Protein AF-A0A7Z0SS42-F1 (afdb_monomer_lite)

Secondary structure (DSSP, 8-state):
---------TT-TT-EEEGGGTEEE--EEEEEETTEEEEEEE--EEEEEE--TT-SS-EEEEEEEEEETTEEEEEEEEE---SS-HHHHIIIIIIGGGS-PPEEEEEEEETTEEEEEE-S-----TT----B-TTSEEEE-SS-SSPPPTT-EEEEEEE-TTS-EEEEEEE---TT-

Structure (mmCIF, N/CA/C/O backbone):
data_AF-A0A7Z0SS42-F1
#
_entry.id   AF-A0A7Z0SS42-F1
#
loop_
_atom_site.group_PDB
_atom_site.id
_atom_site.type_symbol
_atom_site.label_atom_id
_atom_site.label_alt_id
_atom_site.label_comp_id
_atom_site.label_asym_id
_atom_site.label_entity_id
_atom_site.label_seq_id
_atom_site.pdbx_PDB_ins_code
_atom_site.Cartn_x
_atom_site.Cartn_y
_atom_site.Cartn_z
_atom_site.occupancy
_atom_site.B_iso_or_equiv
_atom_site.auth_seq_id
_atom_site.auth_comp_id
_atom_site.auth_asym_id
_atom_site.auth_atom_id
_atom_site.pdbx_PDB_model_num
ATOM 1 N N . MET A 1 1 ? -12.121 8.461 -3.474 1.00 42.72 1 MET A N 1
ATOM 2 C CA . MET A 1 1 ? -11.132 8.629 -2.391 1.00 42.72 1 MET A CA 1
ATOM 3 C C . MET A 1 1 ? -11.547 9.928 -1.725 1.00 42.72 1 MET A C 1
ATOM 5 O O . MET A 1 1 ? -11.447 10.958 -2.372 1.00 42.72 1 MET A O 1
ATOM 9 N N . ASP A 1 2 ? -12.167 9.848 -0.543 1.00 51.62 2 ASP A N 1
ATOM 10 C CA . ASP A 1 2 ? -12.934 10.949 0.086 1.00 51.62 2 ASP A CA 1
ATOM 11 C C . ASP A 1 2 ? -12.195 11.502 1.311 1.00 51.62 2 ASP A C 1
ATOM 13 O O . ASP A 1 2 ? -12.726 11.570 2.417 1.00 51.62 2 ASP A O 1
ATOM 17 N N . ALA A 1 3 ? -10.911 11.781 1.151 1.00 57.94 3 ALA A N 1
ATOM 18 C CA . ALA A 1 3 ? -10.129 12.453 2.173 1.00 57.94 3 ALA A CA 1
ATOM 19 C C . ALA A 1 3 ? -9.892 13.878 1.680 1.00 57.94 3 ALA A C 1
ATOM 21 O O . ALA A 1 3 ? -9.499 14.072 0.529 1.00 57.94 3 ALA A O 1
ATOM 22 N N . SER A 1 4 ? -10.167 14.876 2.522 1.00 58.41 4 SER A N 1
ATOM 23 C CA . SER A 1 4 ? -9.660 16.215 2.249 1.00 58.41 4 SER A CA 1
ATOM 24 C C . SER A 1 4 ? -8.158 16.138 2.498 1.00 58.41 4 SER A C 1
ATOM 26 O O . SER A 1 4 ? -7.761 15.929 3.642 1.00 58.41 4 SER A O 1
ATOM 28 N N . ASP A 1 5 ? -7.340 16.239 1.452 1.00 71.56 5 ASP A N 1
ATOM 29 C CA . ASP A 1 5 ? -5.877 16.389 1.537 1.00 71.56 5 ASP A CA 1
ATOM 30 C C . ASP A 1 5 ? -5.533 17.767 2.136 1.00 71.56 5 ASP A C 1
ATOM 32 O O . ASP A 1 5 ? -4.998 18.664 1.491 1.00 71.56 5 ASP A O 1
ATOM 36 N N . VAL A 1 6 ? -6.031 17.994 3.350 1.00 74.62 6 VAL A N 1
ATOM 37 C CA . VAL A 1 6 ? -5.996 19.248 4.087 1.00 74.62 6 VAL A CA 1
ATOM 38 C C . VAL A 1 6 ? -5.461 18.909 5.474 1.00 74.62 6 VAL A C 1
ATOM 40 O O . VAL A 1 6 ? -6.175 18.273 6.263 1.00 74.62 6 VAL A O 1
ATOM 43 N N . PRO A 1 7 ? -4.219 19.312 5.780 1.00 79.12 7 PRO A N 1
ATOM 44 C CA . PRO A 1 7 ? -3.600 19.008 7.055 1.00 79.12 7 PRO A CA 1
ATOM 45 C C . PRO A 1 7 ? -4.276 19.758 8.200 1.00 79.12 7 PRO A C 1
ATOM 47 O O . PRO A 1 7 ? -4.632 20.931 8.091 1.00 79.12 7 PRO A O 1
ATOM 50 N N . LEU A 1 8 ? -4.429 19.059 9.321 1.00 78.38 8 LEU A N 1
ATOM 51 C CA . LEU A 1 8 ? -4.909 19.611 10.582 1.00 78.38 8 LEU A CA 1
ATOM 52 C C . LEU A 1 8 ? -3.736 20.024 11.470 1.00 78.38 8 LEU A C 1
ATOM 54 O O . LEU A 1 8 ? -2.653 19.437 11.437 1.00 78.38 8 LEU A O 1
ATOM 58 N N . HIS A 1 9 ? -3.972 21.030 12.306 1.00 79.25 9 HIS A N 1
ATOM 59 C CA . HIS A 1 9 ? -2.983 21.617 13.198 1.00 79.25 9 HIS A CA 1
ATOM 60 C C . HIS A 1 9 ? -3.357 21.375 14.665 1.00 79.25 9 HIS A C 1
ATOM 62 O O . HIS A 1 9 ? -4.518 21.457 15.062 1.00 79.25 9 HIS A O 1
ATOM 68 N N . GLY A 1 10 ? -2.361 21.104 15.510 1.00 81.44 10 GLY A N 1
ATOM 69 C CA . GLY A 1 10 ? -2.570 20.928 16.949 1.00 81.44 10 GLY A CA 1
ATOM 70 C C . GLY A 1 10 ? -3.509 19.764 17.299 1.00 81.44 10 GLY A C 1
ATOM 71 O O . GLY A 1 10 ? -3.400 18.662 16.756 1.00 81.44 10 GLY A O 1
ATOM 72 N N . ASN A 1 11 ? -4.423 19.997 18.244 1.00 78.44 11 ASN A N 1
ATOM 73 C CA . ASN A 1 11 ? -5.322 18.983 18.811 1.00 78.44 11 ASN A CA 1
ATOM 74 C C . ASN A 1 11 ? -6.777 19.155 18.363 1.00 78.44 11 ASN A C 1
ATOM 76 O O . ASN A 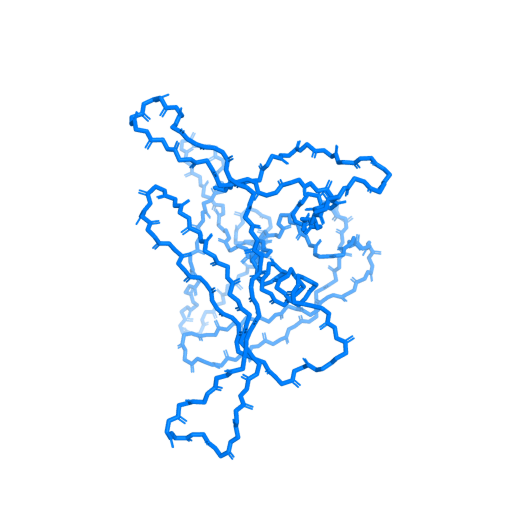1 11 ? -7.692 18.974 19.159 1.00 78.44 11 ASN A O 1
ATOM 80 N N . GLN A 1 12 ? -6.989 19.510 17.095 1.00 74.38 12 GLN A N 1
ATOM 81 C CA . GLN A 1 12 ? -8.331 19.555 16.516 1.00 74.38 12 GLN A CA 1
ATOM 82 C C . GLN A 1 12 ? -9.054 18.211 16.716 1.00 74.38 12 GLN A C 1
ATOM 84 O O . GLN A 1 12 ? -8.484 17.143 16.470 1.00 74.38 12 GLN A O 1
ATOM 89 N N . GLU A 1 13 ? -10.281 18.282 17.233 1.00 73.94 13 GLU A N 1
ATOM 90 C CA . GLU A 1 13 ? -11.078 17.120 17.632 1.00 73.94 13 GLU A CA 1
ATOM 91 C C . GLU A 1 13 ? -11.389 16.220 16.440 1.00 73.94 13 GLU A C 1
ATOM 93 O O . GLU A 1 13 ? -11.584 16.706 15.335 1.00 73.94 13 GLU A O 1
ATOM 98 N N . LEU A 1 14 ? -11.474 14.906 16.667 1.00 71.75 14 LEU A N 1
ATOM 99 C CA . LEU A 1 14 ? -11.855 13.917 15.647 1.00 71.75 14 LEU A CA 1
ATOM 100 C C . LEU A 1 14 ? -10.923 13.860 14.416 1.00 71.75 14 LEU A C 1
ATOM 102 O O . LEU A 1 14 ? -11.301 13.301 13.382 1.00 71.75 14 LEU A O 1
ATOM 106 N N . LYS A 1 15 ? -9.700 14.399 14.524 1.00 71.81 15 LYS A N 1
ATOM 107 C CA . LYS A 1 15 ? -8.629 14.187 13.542 1.00 71.81 15 LYS A CA 1
ATOM 108 C C . LYS A 1 15 ? -8.310 12.695 13.402 1.00 71.81 15 LYS A C 1
ATOM 110 O O . LYS A 1 15 ? -8.270 11.975 14.397 1.00 71.81 15 LYS A O 1
ATOM 115 N N . GLN A 1 16 ? -8.055 12.248 12.178 1.00 69.31 16 GLN A N 1
ATOM 116 C CA . GLN A 1 16 ? -7.641 10.877 11.859 1.00 69.31 16 GLN A CA 1
ATOM 117 C C . GLN A 1 16 ? -6.338 10.933 11.060 1.00 69.31 16 GLN A C 1
ATOM 119 O O . GLN A 1 16 ? -6.103 11.908 10.341 1.00 69.31 16 GLN A O 1
ATOM 124 N N . PHE A 1 17 ? -5.465 9.940 11.211 1.00 70.38 17 PHE A N 1
ATOM 125 C CA . PHE A 1 17 ? -4.198 9.914 10.486 1.00 70.38 17 PHE A CA 1
ATOM 126 C C . PHE A 1 17 ? -4.390 9.200 9.145 1.00 70.38 17 PHE A C 1
ATOM 128 O O . PHE A 1 17 ? -4.955 8.113 9.060 1.00 70.38 17 PHE A O 1
ATOM 135 N N . HIS A 1 18 ? -3.940 9.816 8.053 1.00 65.19 18 HIS A N 1
ATOM 136 C CA . HIS A 1 18 ? -4.112 9.242 6.724 1.00 65.19 18 HIS A CA 1
ATOM 137 C C . HIS A 1 18 ? -2.769 8.802 6.146 1.00 65.19 18 HIS A C 1
ATOM 139 O O . HIS A 1 18 ? -2.016 9.631 5.644 1.00 65.19 18 HIS A O 1
ATOM 145 N N . GLY A 1 19 ? -2.506 7.488 6.156 1.00 57.53 19 GLY A N 1
ATOM 146 C CA . GLY A 1 19 ? -1.219 6.905 5.741 1.00 57.53 19 GLY A CA 1
ATOM 147 C C . GLY A 1 19 ? -0.712 7.391 4.379 1.00 57.53 19 GLY A C 1
ATOM 148 O O . GLY A 1 19 ? 0.417 7.846 4.279 1.00 57.53 19 GLY A O 1
ATOM 149 N N . TYR A 1 20 ? -1.579 7.448 3.360 1.00 58.34 20 TYR A N 1
ATOM 150 C CA . TYR A 1 20 ? -1.183 7.912 2.019 1.00 58.34 20 TYR A CA 1
ATOM 151 C C . TYR A 1 20 ? -0.690 9.374 1.968 1.00 58.34 20 TYR A C 1
ATOM 153 O O . TYR A 1 20 ? 0.103 9.718 1.084 1.00 58.34 20 TYR A O 1
ATOM 161 N N . TYR A 1 21 ? -1.191 10.234 2.862 1.00 63.97 21 TYR A N 1
ATOM 162 C CA . TYR A 1 21 ? -0.823 11.654 2.924 1.00 63.97 21 TYR A CA 1
ATOM 163 C C . TYR A 1 21 ? 0.186 11.965 4.037 1.00 63.97 21 TYR A C 1
ATOM 165 O O . TYR A 1 21 ? 0.654 13.098 4.125 1.00 63.97 21 TYR A O 1
ATOM 173 N N . ASP A 1 22 ? 0.494 10.980 4.883 1.00 73.88 22 ASP A N 1
ATOM 174 C CA . ASP A 1 22 ? 1.407 11.083 6.024 1.00 73.88 22 ASP A CA 1
ATOM 175 C C . ASP A 1 22 ? 1.115 12.270 6.968 1.00 73.88 22 ASP A C 1
ATOM 177 O O . ASP A 1 22 ? 2.003 12.903 7.535 1.00 73.88 22 ASP A O 1
ATOM 181 N N . HIS A 1 23 ? -0.163 12.619 7.142 1.00 73.06 23 HIS A N 1
ATOM 182 C CA . HIS A 1 23 ? -0.579 13.656 8.084 1.00 73.06 23 HIS A CA 1
ATOM 183 C C . HIS A 1 23 ? -1.998 13.427 8.616 1.00 73.06 23 HIS A C 1
ATOM 185 O O . HIS A 1 23 ? -2.745 12.568 8.142 1.00 73.06 23 HIS A O 1
ATOM 191 N N . HIS A 1 24 ? -2.370 14.198 9.642 1.00 78.38 24 HIS A N 1
ATOM 192 C CA . HIS A 1 24 ? -3.717 14.166 10.207 1.00 78.38 24 HIS A CA 1
ATOM 193 C C . HIS A 1 24 ? -4.669 15.025 9.378 1.00 78.38 24 HIS A C 1
ATOM 195 O O . HIS A 1 24 ? -4.422 16.218 9.213 1.00 78.38 24 HIS A O 1
ATOM 201 N N . CYS A 1 25 ? -5.774 14.443 8.922 1.00 76.12 25 CYS A N 1
ATOM 202 C CA . CYS A 1 25 ? -6.827 15.141 8.193 1.00 76.12 25 CYS A CA 1
ATOM 203 C C . CYS A 1 25 ? -8.221 14.717 8.683 1.00 76.12 25 CYS A C 1
ATOM 205 O O . CYS A 1 25 ? -8.376 13.776 9.469 1.00 76.12 25 CYS A O 1
ATOM 207 N N . TYR A 1 26 ? -9.256 15.436 8.248 1.00 74.62 26 TYR A N 1
ATOM 208 C CA . TYR A 1 26 ? -10.624 14.944 8.382 1.00 74.62 26 TYR A CA 1
ATOM 209 C C . TYR A 1 26 ? -10.934 13.978 7.245 1.00 74.62 26 TYR A C 1
ATOM 211 O O . TYR A 1 26 ? -10.524 14.188 6.103 1.00 74.62 26 TYR A O 1
ATOM 219 N N . LEU A 1 27 ? -11.729 12.949 7.544 1.00 71.25 27 LEU A N 1
ATOM 220 C CA . LEU A 1 27 ? -12.231 12.005 6.546 1.00 71.25 27 LEU A CA 1
ATOM 221 C C . LEU A 1 27 ? -13.743 12.200 6.342 1.00 71.25 27 LEU A C 1
ATOM 223 O O . LEU A 1 27 ? -14.536 11.396 6.835 1.00 71.25 27 LEU A O 1
ATOM 227 N N . PRO A 1 28 ? -14.175 13.284 5.677 1.00 67.25 28 PRO A N 1
ATOM 228 C CA . PRO A 1 28 ? -15.583 13.542 5.421 1.00 67.25 28 PRO A CA 1
ATOM 229 C C . PRO A 1 28 ? -16.178 12.570 4.392 1.00 67.25 28 PRO A C 1
ATOM 231 O O . PRO A 1 28 ? -15.600 12.248 3.360 1.00 67.25 28 PRO A O 1
ATOM 234 N N . LEU A 1 29 ? -17.396 12.129 4.666 1.00 63.22 29 LEU A N 1
ATOM 235 C CA . LEU A 1 29 ? -18.311 11.512 3.727 1.00 63.22 29 LEU A CA 1
ATOM 236 C C . LEU A 1 29 ? -19.100 12.619 3.028 1.00 63.22 29 LEU A C 1
ATOM 238 O O . LEU A 1 29 ? -20.015 13.204 3.614 1.00 63.22 29 LEU A O 1
ATOM 242 N N . TYR A 1 30 ? -18.764 12.883 1.772 1.00 65.00 30 TYR A N 1
ATOM 243 C CA . TYR A 1 30 ? -19.542 13.780 0.929 1.00 65.00 30 TYR A CA 1
ATOM 244 C C . TYR A 1 30 ? -20.671 13.009 0.239 1.00 65.00 30 TYR A C 1
ATOM 246 O O . TYR A 1 30 ? -20.433 12.025 -0.460 1.00 65.00 30 TYR A O 1
ATOM 254 N N . VAL A 1 31 ? -21.908 13.460 0.427 1.00 55.56 31 VAL A N 1
ATOM 255 C CA . VAL A 1 31 ? -23.101 12.907 -0.220 1.00 55.56 31 VAL A CA 1
ATOM 256 C C . VAL A 1 31 ? -23.538 13.879 -1.303 1.00 55.56 31 VAL A C 1
ATOM 258 O O . VAL A 1 31 ? -23.756 15.054 -1.014 1.00 55.56 31 VAL A O 1
ATOM 261 N N . PHE A 1 32 ? -23.689 13.402 -2.537 1.00 59.09 32 PHE A N 1
ATOM 262 C CA . PHE A 1 32 ? -24.087 14.218 -3.684 1.00 59.09 32 PHE A CA 1
ATOM 263 C C . PHE A 1 32 ? -25.398 13.721 -4.304 1.00 59.09 32 PHE A C 1
ATOM 26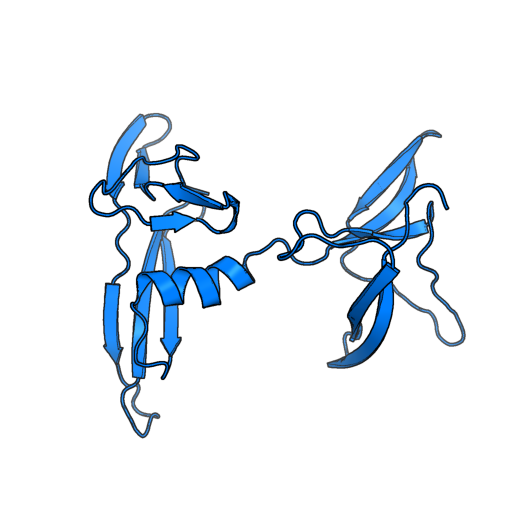5 O O . PHE A 1 32 ? -25.671 12.523 -4.326 1.00 59.09 32 PHE A O 1
ATOM 272 N N . CYS A 1 33 ? -26.174 14.644 -4.869 1.00 53.28 33 CYS A N 1
ATOM 273 C CA . CYS A 1 33 ? -27.221 14.369 -5.850 1.00 53.28 33 CYS A CA 1
ATOM 274 C C . CYS A 1 33 ? -26.839 15.076 -7.154 1.00 53.28 33 CYS A C 1
ATOM 276 O O . CYS A 1 33 ? -26.899 16.304 -7.264 1.00 53.28 33 CYS A O 1
ATOM 278 N N . GLY A 1 34 ? -26.356 14.303 -8.128 1.00 68.31 34 GLY A N 1
ATOM 279 C CA . GLY A 1 34 ? -25.737 14.855 -9.332 1.00 68.31 34 GLY A CA 1
ATOM 280 C C . GLY A 1 34 ? -24.493 15.682 -8.992 1.00 68.31 34 GLY A C 1
ATOM 281 O O . GLY A 1 34 ? -23.568 15.182 -8.360 1.00 68.31 34 GLY A O 1
ATOM 282 N N . LYS A 1 35 ? -24.471 16.954 -9.410 1.00 69.25 35 LYS A N 1
ATOM 283 C CA . LYS A 1 35 ? -23.375 17.900 -9.119 1.00 69.25 35 LYS A CA 1
ATOM 284 C C . LYS A 1 35 ? -23.551 18.652 -7.791 1.00 69.25 35 LYS A C 1
ATOM 286 O O . LYS A 1 35 ? -22.670 19.419 -7.416 1.00 69.25 35 LYS A O 1
ATOM 291 N N . SER A 1 36 ? -24.671 18.458 -7.097 1.00 53.47 36 SER A N 1
ATOM 292 C CA . SER A 1 36 ? -24.987 19.183 -5.865 1.00 53.47 36 SER A CA 1
ATOM 293 C C . SER A 1 36 ? -24.602 18.365 -4.637 1.00 53.47 36 SER A C 1
ATOM 295 O O . SER A 1 36 ? -25.042 17.226 -4.490 1.00 53.47 36 SER A O 1
ATOM 297 N N . MET A 1 37 ? -23.807 18.948 -3.738 1.00 64.06 37 MET A N 1
ATOM 298 C CA . MET A 1 37 ? -23.485 18.342 -2.444 1.00 64.06 37 MET A CA 1
ATOM 299 C C . MET A 1 37 ? -24.685 18.483 -1.500 1.00 64.06 37 MET A C 1
ATOM 301 O O . MET A 1 37 ? -25.127 19.594 -1.220 1.00 64.06 37 MET A O 1
ATOM 305 N N . LEU A 1 38 ? -25.218 17.358 -1.030 1.00 50.34 38 LEU A N 1
ATOM 306 C CA . LEU A 1 38 ? -26.348 17.288 -0.103 1.00 50.34 38 LEU A CA 1
ATOM 307 C C . LEU A 1 38 ? -25.907 17.269 1.362 1.00 50.34 38 LEU A C 1
ATOM 309 O O . LEU A 1 38 ? -26.582 17.850 2.206 1.00 50.34 38 LEU A O 1
ATOM 313 N N . ALA A 1 39 ? -24.800 16.593 1.676 1.00 57.41 39 ALA A N 1
ATOM 314 C CA . ALA A 1 39 ? -24.280 16.511 3.038 1.00 57.41 39 ALA A CA 1
ATOM 315 C C . ALA A 1 39 ? -22.762 16.297 3.054 1.00 57.41 39 ALA A C 1
ATOM 317 O O . ALA A 1 39 ? -22.194 15.705 2.138 1.00 57.41 39 ALA A O 1
ATOM 318 N N . CYS A 1 40 ? -22.126 16.753 4.131 1.00 65.06 40 CYS A N 1
ATOM 319 C CA . CYS A 1 40 ? -20.744 16.454 4.485 1.00 65.06 40 CYS A CA 1
ATOM 320 C C . CYS A 1 40 ? -20.757 15.954 5.932 1.00 65.06 40 CYS A C 1
ATOM 322 O O . CYS A 1 40 ? -21.022 16.725 6.853 1.00 65.06 40 CYS A O 1
ATOM 324 N N . LEU A 1 41 ? -20.564 14.652 6.123 1.00 62.03 41 LEU A N 1
ATOM 325 C CA . LEU A 1 41 ? -20.632 14.001 7.432 1.00 62.03 41 LEU A CA 1
ATOM 326 C C . LEU A 1 41 ? -19.251 13.483 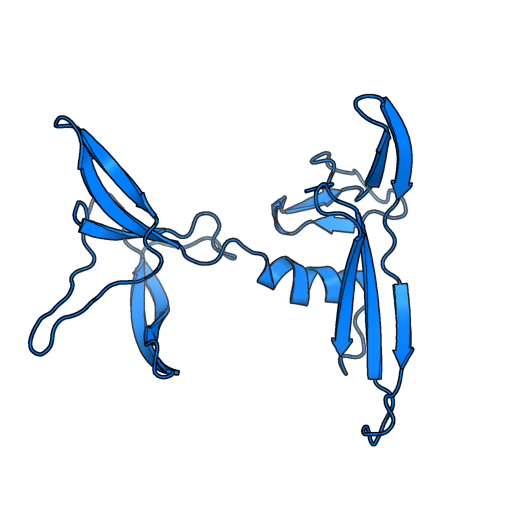7.801 1.00 62.03 41 LEU A C 1
ATOM 328 O O . LEU A 1 41 ? -18.598 12.861 6.973 1.00 62.03 41 LEU A O 1
ATOM 332 N N . LEU A 1 42 ? -18.789 13.681 9.032 1.00 65.56 42 LEU A N 1
ATOM 333 C CA . LEU A 1 42 ? -17.500 13.119 9.426 1.00 65.56 42 LEU A CA 1
ATOM 334 C C . LEU A 1 42 ? -17.600 11.587 9.522 1.00 65.56 42 LEU A C 1
ATOM 336 O O . LEU A 1 42 ? -18.465 11.057 10.221 1.00 65.56 42 LEU A O 1
ATOM 340 N N . ARG A 1 43 ? -16.736 10.861 8.802 1.00 66.88 43 ARG A N 1
ATOM 341 C CA . ARG A 1 43 ? -16.764 9.395 8.761 1.00 66.88 43 ARG A CA 1
ATOM 342 C C . ARG A 1 43 ? -16.131 8.834 10.036 1.00 66.88 43 ARG A C 1
ATOM 344 O O . ARG A 1 43 ? -14.910 8.815 10.184 1.00 66.88 43 ARG A O 1
ATOM 351 N N . LEU A 1 44 ? -16.969 8.359 10.951 1.00 66.00 44 LEU A N 1
ATOM 352 C CA . LEU A 1 44 ? -16.524 7.734 12.194 1.00 66.00 44 LEU A CA 1
ATOM 353 C C . LEU A 1 44 ? -16.222 6.243 11.982 1.00 66.00 44 LEU A C 1
ATOM 355 O O . LEU A 1 44 ? -16.942 5.539 11.270 1.00 66.00 44 LEU A O 1
ATOM 359 N N . VAL A 1 45 ? -15.138 5.776 12.599 1.00 71.25 45 VAL A N 1
ATOM 360 C CA . VAL A 1 45 ? -14.863 4.349 12.796 1.00 71.25 45 VAL A CA 1
ATOM 361 C C . VAL A 1 45 ? -15.707 3.885 13.983 1.00 71.25 45 VAL A C 1
ATOM 363 O O . VAL A 1 45 ? -15.737 4.560 15.010 1.00 71.25 45 VAL A O 1
ATOM 366 N N . SER A 1 46 ? -16.409 2.762 13.844 1.00 72.25 46 SER A N 1
ATOM 367 C CA . SER A 1 46 ? -17.212 2.171 14.921 1.00 72.25 46 SER A CA 1
ATOM 368 C C . SER A 1 46 ? -16.630 0.827 15.346 1.00 72.25 46 SER A C 1
ATOM 370 O O . SER A 1 46 ? -16.086 0.098 14.520 1.00 72.25 46 SER A O 1
ATOM 372 N N . GLU A 1 47 ? -16.746 0.496 16.628 1.00 79.62 47 GLU A N 1
ATOM 373 C CA . GLU A 1 47 ? -16.224 -0.730 17.226 1.00 79.62 47 GLU A CA 1
ATOM 374 C C . GLU A 1 47 ? -17.323 -1.450 18.014 1.00 79.62 47 GLU A C 1
ATOM 376 O O . GLU A 1 47 ? -18.062 -0.820 18.771 1.00 79.62 47 GLU A O 1
ATOM 381 N N . PHE A 1 48 ? -17.416 -2.770 17.854 1.00 78.94 48 PHE A N 1
ATOM 382 C CA . PHE A 1 48 ? -18.289 -3.640 18.642 1.00 78.94 48 PHE A CA 1
ATOM 383 C C . PHE A 1 48 ? -17.726 -5.064 18.725 1.00 78.94 48 PHE A C 1
ATOM 385 O O . PHE A 1 48 ? -16.779 -5.416 18.027 1.00 78.94 48 PHE A O 1
ATOM 392 N N . THR A 1 49 ? -18.318 -5.905 19.568 1.00 80.94 49 THR A N 1
ATOM 393 C CA . THR A 1 49 ? -17.976 -7.330 19.672 1.00 80.94 49 THR A CA 1
ATOM 394 C C . THR A 1 49 ? -19.059 -8.166 19.001 1.00 80.94 49 THR A C 1
ATOM 396 O O . THR A 1 49 ? -20.246 -7.908 19.195 1.00 80.94 49 THR A O 1
ATOM 399 N N . TYR A 1 50 ? -18.667 -9.168 18.216 1.00 72.56 50 TYR A N 1
ATOM 400 C CA . TYR A 1 50 ? -19.597 -10.030 17.488 1.00 72.56 50 TYR A CA 1
ATOM 401 C C . TYR A 1 50 ? -19.106 -11.480 17.445 1.00 72.56 50 TYR A C 1
ATOM 403 O O . TYR A 1 50 ? -17.902 -11.737 17.408 1.00 72.56 50 TYR A O 1
ATOM 411 N N . ALA A 1 51 ? -20.042 -12.426 17.443 1.00 69.19 51 ALA A N 1
ATOM 412 C CA . ALA A 1 51 ? -19.787 -13.845 17.235 1.00 69.19 51 ALA A CA 1
ATOM 413 C C . ALA A 1 51 ? -20.774 -14.370 16.194 1.00 69.19 51 ALA A C 1
ATOM 415 O O . ALA A 1 51 ? -21.969 -14.097 16.291 1.00 69.19 51 ALA A O 1
ATOM 416 N N . VAL A 1 52 ? -20.269 -15.124 15.221 1.00 64.69 52 VAL A N 1
ATOM 417 C CA . VAL A 1 52 ? -21.109 -16.015 14.414 1.00 64.69 52 VAL A CA 1
ATOM 418 C C . VAL A 1 52 ? -21.199 -17.369 15.111 1.00 64.69 52 VAL A C 1
ATOM 420 O O . VAL A 1 52 ? -20.303 -17.723 15.875 1.00 64.69 52 VAL A O 1
ATOM 423 N N . ASP A 1 53 ? -22.239 -18.144 14.813 1.00 70.19 53 ASP A N 1
ATOM 424 C CA . ASP A 1 53 ? -22.535 -19.409 15.506 1.00 70.19 53 ASP A CA 1
ATOM 425 C C . ASP A 1 53 ? -21.391 -20.434 15.459 1.00 70.19 53 ASP A C 1
ATOM 427 O O . ASP A 1 53 ? -21.276 -21.287 16.333 1.00 70.19 53 ASP A O 1
ATOM 431 N N . SER A 1 54 ? -20.521 -20.351 14.450 1.00 80.94 54 SER A N 1
ATOM 432 C CA . SER A 1 54 ? -19.368 -21.238 14.288 1.00 80.94 54 SER A CA 1
ATOM 433 C C . SER A 1 54 ? -18.117 -20.800 15.062 1.00 80.94 54 SER A C 1
ATOM 435 O O . SER A 1 54 ? -17.052 -21.372 14.839 1.00 80.94 54 SER A O 1
ATOM 437 N N . TRP A 1 55 ? -18.173 -19.740 15.876 1.00 75.12 55 TRP A N 1
ATOM 438 C CA . TRP A 1 55 ? -17.024 -19.250 16.645 1.00 75.12 55 TRP A CA 1
ATOM 439 C C . TRP A 1 55 ? -17.140 -19.604 18.122 1.00 75.12 55 TRP A C 1
ATOM 441 O O . TRP A 1 55 ? -18.118 -19.265 18.780 1.00 75.12 55 TRP A O 1
ATOM 451 N N . ASP A 1 56 ? -16.059 -20.147 18.677 1.00 82.50 56 ASP A N 1
ATOM 452 C CA . ASP A 1 56 ? -15.983 -20.494 20.101 1.00 82.50 56 ASP A CA 1
ATOM 453 C C . ASP A 1 56 ? -15.911 -19.266 21.027 1.00 82.50 56 ASP A C 1
ATOM 455 O O . ASP A 1 56 ? -16.013 -19.378 22.248 1.00 82.50 56 ASP A O 1
ATOM 459 N N . THR A 1 57 ? -15.650 -18.071 20.486 1.00 74.38 57 THR A N 1
ATOM 460 C CA . THR A 1 57 ? -15.535 -16.836 21.273 1.00 74.38 57 THR A CA 1
ATOM 461 C C . THR A 1 57 ? -15.856 -15.607 20.418 1.00 74.38 57 THR A C 1
ATOM 463 O O . THR A 1 57 ? -15.387 -15.528 19.276 1.00 74.38 57 THR A O 1
ATOM 466 N N . PRO A 1 58 ? -16.581 -14.608 20.959 1.00 74.94 58 PRO A N 1
ATOM 467 C CA . PRO A 1 58 ? -16.790 -13.338 20.277 1.00 74.94 58 PRO A CA 1
ATOM 468 C C . PRO A 1 58 ? -15.476 -12.620 19.949 1.00 74.94 58 PRO A C 1
ATOM 470 O O . PRO A 1 58 ? -14.519 -12.645 20.726 1.00 74.94 58 PRO A O 1
ATOM 473 N N . ARG A 1 59 ? -15.426 -11.965 18.788 1.00 75.12 59 ARG A N 1
ATOM 474 C CA . ARG A 1 59 ? -14.264 -11.203 18.315 1.00 75.12 59 ARG A CA 1
ATOM 475 C C . ARG A 1 59 ? -14.592 -9.721 18.237 1.00 75.12 59 ARG A C 1
ATOM 477 O O . ARG A 1 59 ? -15.747 -9.330 18.067 1.00 75.12 59 ARG A O 1
ATOM 484 N N . ARG A 1 60 ? -13.547 -8.904 18.326 1.00 80.31 60 ARG A N 1
ATOM 485 C CA . ARG A 1 60 ? -13.624 -7.459 18.129 1.00 80.31 60 ARG A CA 1
ATOM 486 C C . ARG A 1 60 ? -13.840 -7.174 16.644 1.00 80.31 60 ARG A C 1
ATOM 488 O O . ARG A 1 60 ? -13.106 -7.696 15.804 1.00 80.31 60 ARG A O 1
ATOM 495 N N . VAL A 1 61 ? -14.832 -6.353 16.329 1.00 72.44 61 VAL A N 1
ATOM 496 C CA . VAL A 1 61 ? -15.185 -5.927 14.975 1.00 72.44 61 VAL A CA 1
ATOM 497 C C . VAL A 1 61 ? -15.095 -4.413 14.893 1.00 72.44 61 VAL A C 1
ATOM 499 O O . VAL A 1 61 ? -15.730 -3.690 15.656 1.00 72.44 61 VAL A O 1
ATOM 502 N N . ILE A 1 62 ? -14.303 -3.935 13.942 1.00 78.81 62 ILE A N 1
ATOM 503 C CA . ILE A 1 62 ? -14.129 -2.518 13.644 1.00 78.81 62 ILE A CA 1
ATOM 504 C C . ILE A 1 62 ? -14.743 -2.263 12.276 1.00 78.81 62 ILE A C 1
ATOM 506 O O . ILE A 1 62 ? -14.414 -2.956 11.317 1.00 78.81 62 ILE A O 1
ATOM 510 N N . THR A 1 63 ? -15.628 -1.279 12.163 1.00 66.81 63 THR A N 1
ATOM 511 C CA . THR A 1 63 ? -16.337 -0.966 10.922 1.00 66.81 63 THR A CA 1
ATOM 512 C C . THR A 1 63 ? -16.106 0.463 10.476 1.00 66.81 63 THR A C 1
ATOM 514 O O . THR A 1 63 ? -15.957 1.387 11.279 1.00 66.81 63 THR A O 1
ATOM 517 N N . ARG A 1 64 ? -16.120 0.643 9.156 1.00 71.62 64 ARG A N 1
ATOM 518 C CA . ARG A 1 64 ? -16.158 1.952 8.520 1.00 71.62 64 ARG A CA 1
ATOM 519 C C . ARG A 1 64 ? -17.148 1.919 7.368 1.00 71.62 64 ARG A C 1
ATOM 521 O O . ARG A 1 64 ? -17.022 1.120 6.439 1.00 71.62 64 ARG A O 1
ATOM 528 N N . LEU A 1 65 ? -18.125 2.815 7.420 1.00 58.72 65 LEU A N 1
ATOM 529 C CA . LEU A 1 65 ? -19.083 3.000 6.338 1.00 58.72 65 LEU A CA 1
ATOM 530 C C . LEU A 1 65 ? -18.473 3.925 5.281 1.00 58.72 65 LEU A C 1
ATOM 532 O O . LEU A 1 65 ? -18.209 5.100 5.537 1.00 58.72 65 LEU A O 1
ATOM 536 N N . GLY A 1 66 ? -18.211 3.379 4.095 1.00 56.38 66 GLY A N 1
ATOM 537 C CA . GLY A 1 66 ? -17.872 4.146 2.902 1.00 56.38 66 GLY A CA 1
ATOM 538 C C . GLY A 1 66 ? -19.084 4.295 1.984 1.00 56.38 66 GLY A C 1
ATOM 539 O O . GLY A 1 66 ? -19.893 3.378 1.865 1.00 56.38 66 GLY A O 1
ATOM 540 N N . TYR A 1 67 ? -19.184 5.429 1.299 1.00 44.53 67 TYR A N 1
ATOM 541 C CA . TYR A 1 67 ? -20.075 5.623 0.155 1.00 44.53 67 TYR A CA 1
ATOM 542 C C . TYR A 1 67 ? -19.228 6.211 -0.964 1.00 44.53 67 TYR A C 1
ATOM 544 O O . TYR A 1 67 ? -18.507 7.175 -0.721 1.00 44.53 67 TYR A O 1
ATOM 552 N N . GLY A 1 68 ? -19.270 5.620 -2.152 1.00 52.38 68 GLY A N 1
ATOM 553 C CA . GLY A 1 68 ? -18.543 6.123 -3.316 1.00 52.38 68 GLY A CA 1
ATOM 554 C C . GLY A 1 68 ? -19.372 5.997 -4.588 1.00 52.38 68 GLY A C 1
ATOM 555 O O . GLY A 1 68 ? -20.532 5.599 -4.547 1.00 52.38 68 GLY A O 1
ATOM 556 N N . ASN A 1 69 ? -18.766 6.276 -5.742 1.00 42.75 69 ASN A N 1
ATOM 557 C CA . ASN A 1 69 ? -19.450 6.224 -7.045 1.00 42.75 69 ASN A CA 1
ATOM 558 C C . ASN A 1 69 ? -19.992 4.829 -7.420 1.00 42.75 69 ASN A C 1
ATOM 560 O O . ASN A 1 69 ? -20.797 4.717 -8.337 1.00 42.75 69 ASN A O 1
ATOM 564 N N . GLN A 1 70 ? -19.561 3.776 -6.719 1.00 48.00 70 GLN A N 1
ATOM 565 C CA . GLN A 1 70 ? -20.069 2.406 -6.860 1.00 48.00 70 GLN A CA 1
ATOM 566 C C . GLN A 1 70 ? -21.132 2.041 -5.803 1.00 48.00 70 GLN A C 1
ATOM 568 O O . GLN A 1 70 ? -21.536 0.887 -5.707 1.00 48.00 70 GLN A O 1
ATOM 573 N N . GLY A 1 71 ? -21.596 3.012 -5.009 1.00 44.69 71 GLY A N 1
ATOM 574 C CA . GLY A 1 71 ? -22.587 2.823 -3.951 1.00 44.69 71 GLY A CA 1
ATOM 575 C C . GLY A 1 71 ? -21.979 2.556 -2.572 1.00 44.69 71 GLY A C 1
ATOM 576 O O . GLY A 1 71 ? -20.856 2.974 -2.266 1.00 44.69 71 GLY A O 1
ATOM 577 N N . ASN A 1 72 ? -22.760 1.888 -1.719 1.00 45.12 72 ASN A N 1
ATOM 578 C CA . ASN A 1 72 ? -22.370 1.533 -0.354 1.00 45.12 72 ASN A CA 1
ATOM 579 C C . ASN A 1 72 ? -21.135 0.619 -0.370 1.00 45.12 72 ASN A C 1
ATOM 581 O O . ASN A 1 72 ? -21.161 -0.455 -0.963 1.00 45.12 72 ASN A O 1
ATOM 585 N N . ASN A 1 73 ? -20.077 1.016 0.334 1.00 55.06 73 ASN A N 1
ATOM 586 C CA . ASN A 1 73 ? -18.853 0.235 0.520 1.00 55.06 73 ASN A CA 1
ATOM 587 C C . ASN A 1 73 ? -18.586 0.058 2.027 1.00 55.06 73 ASN A C 1
ATOM 589 O O . ASN A 1 73 ? -17.696 0.720 2.577 1.00 55.06 73 ASN A O 1
ATOM 593 N N . PRO A 1 74 ? -19.405 -0.748 2.733 1.00 55.16 74 PRO A N 1
ATOM 594 C CA . PRO A 1 74 ? -19.162 -1.059 4.133 1.00 55.16 74 PRO A CA 1
ATOM 595 C C . PRO A 1 74 ? -17.906 -1.926 4.254 1.00 55.16 74 PRO A C 1
ATOM 597 O O . PRO A 1 74 ? -17.768 -2.941 3.575 1.00 55.16 74 PRO A O 1
ATOM 600 N N . ARG A 1 75 ? -16.987 -1.529 5.135 1.00 68.25 75 ARG A N 1
ATOM 601 C CA . ARG A 1 75 ? -15.743 -2.258 5.410 1.00 68.25 75 ARG A CA 1
ATOM 602 C C . ARG A 1 75 ? -15.699 -2.665 6.872 1.00 68.25 75 ARG A C 1
ATOM 604 O O . ARG A 1 75 ? -16.081 -1.874 7.736 1.00 68.25 75 ARG A O 1
ATOM 611 N N . PHE A 1 76 ? -15.215 -3.873 7.139 1.00 63.94 76 PHE A N 1
ATOM 612 C CA . PHE A 1 76 ? -15.073 -4.415 8.486 1.00 63.94 76 PHE A CA 1
ATOM 613 C C . PHE A 1 76 ? -13.716 -5.104 8.668 1.00 63.94 76 PHE A C 1
ATOM 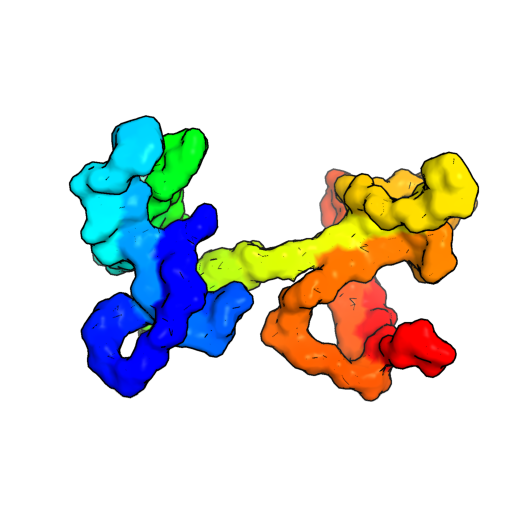615 O O . PHE A 1 76 ? -13.205 -5.745 7.754 1.00 63.94 76 PHE A O 1
ATOM 622 N N . ILE A 1 77 ? -13.147 -4.974 9.864 1.00 68.12 77 ILE A N 1
ATOM 623 C CA . ILE A 1 77 ? -11.970 -5.704 10.338 1.00 68.12 77 ILE A CA 1
ATOM 624 C C . ILE A 1 77 ? -12.425 -6.531 11.532 1.00 68.12 77 ILE A C 1
ATOM 626 O O . ILE A 1 77 ? -12.935 -5.978 12.504 1.00 68.12 77 ILE A O 1
ATOM 630 N N . VAL A 1 78 ? -12.218 -7.842 11.470 1.00 71.06 78 VAL A N 1
ATOM 631 C CA . VAL A 1 78 ? -12.386 -8.739 12.615 1.00 71.06 78 VAL A CA 1
ATOM 632 C C . VAL A 1 78 ? -11.002 -9.027 13.176 1.00 71.06 78 VAL A C 1
ATOM 634 O O . VAL A 1 78 ? -10.116 -9.450 12.437 1.00 71.06 78 VAL A O 1
ATOM 637 N N . THR A 1 79 ? -10.793 -8.790 14.467 1.00 71.19 79 THR A N 1
ATOM 638 C CA . THR A 1 79 ? -9.475 -8.945 15.088 1.00 71.19 79 THR A CA 1
ATOM 639 C C . THR A 1 79 ? -9.565 -9.428 16.535 1.00 71.19 79 THR A C 1
ATOM 641 O O . THR A 1 79 ? -10.588 -9.297 17.205 1.00 71.19 79 THR A O 1
ATOM 644 N N . ASN A 1 80 ? -8.478 -10.020 17.022 1.00 75.94 80 ASN A N 1
ATOM 645 C CA . ASN A 1 80 ? -8.239 -10.346 18.429 1.00 75.94 80 ASN A CA 1
ATOM 646 C C . ASN A 1 80 ? -7.201 -9.406 19.074 1.00 75.94 80 ASN A C 1
ATOM 648 O O . ASN A 1 80 ? -6.811 -9.624 20.219 1.00 75.94 80 ASN A O 1
ATOM 652 N N . ILE A 1 81 ? -6.744 -8.376 18.352 1.00 75.06 81 ILE A N 1
ATOM 653 C CA . ILE A 1 81 ? -5.742 -7.425 18.835 1.00 75.06 81 ILE A CA 1
ATOM 654 C C . ILE A 1 81 ? -6.365 -6.509 19.896 1.00 75.06 81 ILE A C 1
ATOM 656 O O . ILE A 1 81 ? -7.302 -5.747 19.628 1.00 75.06 81 ILE A O 1
ATOM 660 N N . ALA A 1 82 ? -5.810 -6.585 21.104 1.00 73.50 82 ALA A N 1
ATOM 661 C CA . ALA A 1 82 ? -6.149 -5.749 22.249 1.00 73.50 82 ALA A CA 1
ATOM 662 C C . ALA A 1 82 ? -5.096 -4.644 22.462 1.00 73.50 82 ALA A C 1
ATOM 664 O O . ALA A 1 82 ? -3.969 -4.750 21.986 1.00 73.50 82 ALA A O 1
ATOM 665 N N . GLY A 1 83 ? -5.461 -3.583 23.188 1.00 73.44 83 GLY A N 1
ATOM 666 C CA . GLY A 1 83 ? -4.526 -2.518 23.588 1.00 73.44 83 GLY A CA 1
ATOM 667 C C . GLY A 1 83 ? -4.248 -1.433 22.539 1.00 73.44 83 GLY A C 1
ATOM 668 O O . GLY A 1 83 ? -3.491 -0.510 22.817 1.00 73.44 83 GLY A O 1
ATOM 669 N N . SER A 1 84 ? -4.870 -1.499 21.360 1.00 76.12 84 SER A N 1
ATOM 670 C CA . SER A 1 84 ? -4.851 -0.428 20.347 1.00 76.12 84 SER A CA 1
ATOM 671 C C . SER A 1 84 ? -6.270 0.055 20.057 1.00 76.12 84 SER A C 1
ATOM 673 O O . SER A 1 84 ? -7.200 -0.758 20.039 1.00 76.12 84 SER A O 1
ATOM 675 N N . ASP A 1 85 ? -6.463 1.354 19.828 1.00 81.44 85 ASP A N 1
ATOM 676 C CA . ASP A 1 85 ? -7.775 1.906 19.481 1.00 81.44 85 ASP A CA 1
ATOM 677 C C . ASP A 1 85 ? -8.210 1.506 18.055 1.00 81.44 85 ASP A C 1
ATOM 679 O O . ASP A 1 85 ? -7.397 1.110 17.213 1.00 81.44 85 ASP A O 1
ATOM 683 N N . ALA A 1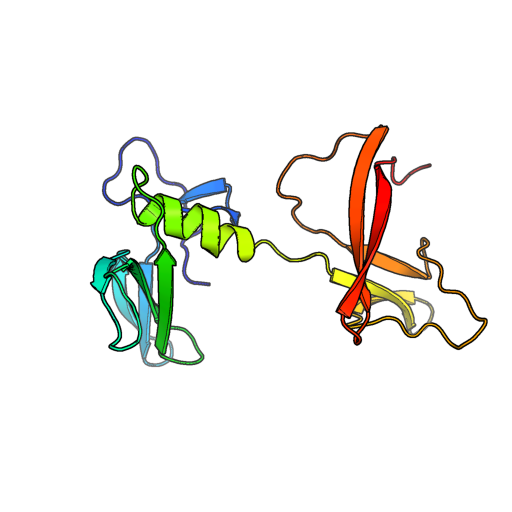 86 ? -9.518 1.564 17.796 1.00 72.25 86 ALA A N 1
ATOM 684 C CA . ALA A 1 86 ? -10.106 1.111 16.538 1.00 72.25 86 ALA A CA 1
ATOM 685 C C . ALA A 1 86 ? -9.632 1.901 15.312 1.00 72.25 86 ALA A C 1
ATOM 687 O O . ALA A 1 86 ? -9.482 1.311 14.242 1.00 72.25 86 ALA A O 1
ATOM 688 N N . ALA A 1 87 ? -9.403 3.211 15.453 1.00 70.19 87 ALA A N 1
ATOM 689 C CA . ALA A 1 87 ? -8.947 4.048 14.349 1.00 70.19 87 ALA A CA 1
ATOM 690 C C . ALA A 1 87 ? -7.511 3.675 13.968 1.00 70.19 87 ALA A C 1
ATOM 692 O O . ALA A 1 87 ? -7.260 3.364 12.805 1.00 70.19 87 ALA A O 1
ATOM 693 N N . THR A 1 88 ? -6.619 3.547 14.954 1.00 68.31 88 THR A N 1
ATOM 694 C CA . THR A 1 88 ? -5.239 3.093 14.741 1.00 68.31 88 THR A CA 1
ATOM 695 C C . THR A 1 88 ? -5.184 1.719 14.076 1.00 68.31 88 THR A C 1
ATOM 697 O O . THR A 1 88 ? -4.404 1.515 13.146 1.00 68.31 88 THR A O 1
ATOM 700 N N . LEU A 1 89 ? -6.007 0.758 14.513 1.00 71.19 89 LEU A N 1
ATOM 701 C CA . LEU A 1 89 ? -6.042 -0.571 13.892 1.00 71.19 89 LEU A CA 1
ATOM 702 C C . LEU A 1 89 ? -6.599 -0.531 12.468 1.00 71.19 89 LEU A C 1
ATOM 704 O O . LEU A 1 89 ? -6.055 -1.199 11.590 1.00 71.19 89 LEU A O 1
ATOM 708 N N . TYR A 1 90 ? -7.646 0.258 12.221 1.00 68.94 90 TYR A N 1
ATOM 709 C CA . TYR A 1 90 ? -8.197 0.432 10.880 1.00 68.94 90 TYR A CA 1
ATOM 710 C C . TYR A 1 90 ? -7.181 1.074 9.927 1.00 68.94 90 TYR A C 1
ATOM 712 O O . TYR A 1 90 ? -6.990 0.611 8.804 1.00 68.94 90 TYR A O 1
ATOM 720 N N . GLU A 1 91 ? -6.473 2.101 10.377 1.00 66.06 91 GLU A N 1
ATOM 721 C CA . GLU A 1 91 ? -5.459 2.786 9.580 1.00 66.06 91 GLU A CA 1
ATOM 722 C C . GLU A 1 91 ? -4.232 1.893 9.335 1.00 66.06 91 GLU A C 1
ATOM 724 O O . GLU A 1 91 ? -3.837 1.683 8.188 1.00 66.06 91 GLU A O 1
ATOM 729 N N . ARG A 1 92 ? -3.651 1.302 10.383 1.00 63.47 92 ARG A N 1
ATOM 730 C CA . ARG A 1 92 ? -2.388 0.554 10.268 1.00 63.47 92 ARG A CA 1
ATOM 731 C C . ARG A 1 92 ? -2.517 -0.836 9.672 1.00 63.47 92 ARG A C 1
ATOM 733 O O . ARG A 1 92 ? -1.569 -1.294 9.053 1.00 63.47 92 ARG A O 1
ATOM 740 N N . LEU A 1 93 ? -3.620 -1.544 9.894 1.00 62.12 93 LEU A N 1
ATOM 741 C CA . LEU A 1 93 ? -3.758 -2.908 9.372 1.00 62.12 93 LEU A CA 1
ATOM 742 C C . LEU A 1 93 ? -4.444 -2.924 8.014 1.00 62.12 93 LEU A C 1
ATOM 744 O O . LEU A 1 93 ? -4.079 -3.730 7.167 1.00 62.12 93 LEU A O 1
ATOM 748 N N . TYR A 1 94 ? -5.423 -2.042 7.804 1.00 60.34 94 TYR A N 1
ATOM 749 C CA . TYR A 1 94 ? -6.219 -2.050 6.582 1.00 60.34 94 TYR A CA 1
ATOM 750 C C . TYR A 1 94 ? -5.794 -0.965 5.592 1.00 60.34 94 TYR A C 1
ATOM 752 O O . TYR A 1 94 ? -5.545 -1.285 4.434 1.00 60.34 94 TYR A O 1
ATOM 760 N N . CYS A 1 95 ? -5.655 0.304 6.000 1.00 57.03 95 CYS A N 1
ATOM 761 C CA . CYS A 1 95 ? -5.184 1.333 5.059 1.00 57.03 95 CYS A CA 1
ATOM 762 C C . CYS A 1 95 ? -3.717 1.126 4.651 1.00 57.03 95 CYS A C 1
ATOM 764 O O . CYS A 1 95 ? -3.397 1.390 3.500 1.00 57.03 95 CYS A O 1
ATOM 766 N N . ALA A 1 96 ? -2.855 0.591 5.523 1.00 51.38 96 ALA A N 1
ATOM 767 C CA . ALA A 1 96 ? -1.487 0.227 5.132 1.00 51.38 96 ALA A CA 1
ATOM 768 C C . ALA A 1 96 ? -1.431 -0.980 4.169 1.00 51.38 96 ALA A C 1
ATOM 770 O O . ALA A 1 96 ? -0.513 -1.093 3.368 1.00 51.38 96 ALA A O 1
ATOM 771 N N . GLN A 1 97 ? -2.430 -1.872 4.189 1.00 49.03 97 GLN A N 1
ATOM 772 C CA . GLN A 1 97 ? -2.600 -2.883 3.131 1.00 49.03 97 GLN A CA 1
ATOM 773 C C . GLN A 1 97 ? -3.173 -2.292 1.833 1.00 49.03 97 GLN A C 1
ATOM 775 O O . GLN A 1 97 ? -3.178 -2.966 0.806 1.00 49.03 97 GLN A O 1
ATOM 780 N N . ALA A 1 98 ? -3.657 -1.048 1.875 1.00 47.38 98 ALA A N 1
ATOM 781 C CA . ALA A 1 98 ? -4.073 -0.278 0.710 1.00 47.38 98 ALA A CA 1
ATOM 782 C C . ALA A 1 98 ? -2.963 0.659 0.190 1.00 47.38 98 ALA A C 1
ATOM 784 O O . ALA A 1 98 ? -3.241 1.458 -0.708 1.00 47.38 98 ALA A O 1
ATOM 785 N N . GLU A 1 99 ? -1.734 0.570 0.728 1.00 52.50 99 GLU A N 1
ATOM 786 C CA . GLU A 1 99 ? -0.547 1.119 0.061 1.00 52.50 99 GLU A CA 1
ATOM 787 C C . GLU A 1 99 ? -0.504 0.581 -1.378 1.00 52.50 99 GLU A C 1
ATOM 789 O O . GLU A 1 99 ? -0.851 -0.588 -1.590 1.00 52.50 99 GLU A O 1
ATOM 794 N N . PRO A 1 100 ? -0.131 1.401 -2.381 1.00 57.12 100 PRO A N 1
ATOM 795 C CA . PRO A 1 100 ? -0.095 0.939 -3.756 1.00 57.12 100 PRO A CA 1
ATOM 796 C C . PRO A 1 100 ? 0.855 -0.252 -3.841 1.00 57.12 100 PRO A C 1
ATOM 798 O O . PRO A 1 100 ? 2.067 -0.115 -3.659 1.00 57.12 100 PRO A O 1
ATOM 801 N N . ALA A 1 101 ? 0.275 -1.430 -4.074 1.00 63.31 101 ALA A N 1
ATOM 802 C CA . ALA A 1 101 ? 1.031 -2.655 -4.229 1.00 63.31 101 ALA A CA 1
ATOM 803 C C . ALA A 1 101 ? 2.061 -2.473 -5.357 1.00 63.31 101 ALA A C 1
ATOM 805 O O . ALA A 1 101 ? 1.791 -1.736 -6.312 1.00 63.31 101 ALA A O 1
ATOM 806 N N . PRO A 1 102 ? 3.223 -3.142 -5.280 1.00 71.75 102 PRO A N 1
ATOM 807 C CA . PRO A 1 102 ? 4.175 -3.147 -6.377 1.00 71.75 102 PRO A CA 1
ATOM 808 C C . PRO A 1 102 ? 3.468 -3.516 -7.686 1.00 71.75 102 PRO A C 1
ATOM 810 O O . PRO A 1 102 ? 2.797 -4.546 -7.768 1.00 71.75 102 PRO A O 1
ATOM 813 N N . MET A 1 103 ? 3.599 -2.663 -8.697 1.00 76.75 103 MET A N 1
ATOM 814 C CA . MET A 1 103 ? 2.965 -2.847 -9.997 1.00 76.75 103 MET A CA 1
ATOM 815 C C . MET A 1 103 ? 3.988 -3.354 -10.996 1.00 76.75 103 MET A C 1
ATOM 817 O O . MET A 1 103 ? 5.068 -2.784 -11.152 1.00 76.75 103 MET A O 1
ATOM 821 N N . LEU A 1 104 ? 3.642 -4.422 -11.700 1.00 80.75 104 LEU A N 1
ATOM 822 C CA . LEU A 1 104 ? 4.469 -4.947 -12.768 1.00 80.75 104 LEU A CA 1
ATOM 823 C C . LEU A 1 104 ? 4.201 -4.164 -14.058 1.00 80.75 104 LEU A C 1
ATOM 825 O O . LEU A 1 104 ? 3.058 -4.020 -14.483 1.00 80.75 104 LEU A O 1
ATOM 829 N N . HIS A 1 105 ? 5.262 -3.688 -14.699 1.00 84.25 105 HIS A N 1
ATOM 830 C CA . HIS A 1 105 ? 5.219 -2.948 -15.953 1.00 84.25 105 HIS A CA 1
ATOM 831 C C . HIS A 1 105 ? 6.126 -3.588 -17.011 1.00 84.25 105 HIS A C 1
ATOM 833 O O . HIS A 1 105 ? 7.113 -4.260 -16.705 1.00 84.25 105 HIS A O 1
ATOM 839 N N . ALA A 1 106 ? 5.818 -3.323 -18.277 1.00 82.94 106 ALA A N 1
ATOM 840 C CA . ALA A 1 106 ? 6.683 -3.615 -19.411 1.00 82.94 106 ALA A CA 1
ATOM 841 C C . ALA A 1 106 ? 6.892 -2.353 -20.248 1.00 82.94 106 ALA A C 1
ATOM 843 O O . ALA A 1 106 ? 5.965 -1.573 -20.462 1.00 82.94 106 ALA A O 1
ATOM 844 N N . SER A 1 107 ? 8.097 -2.161 -20.766 1.00 85.94 107 SER A N 1
ATOM 845 C CA . SER A 1 107 ? 8.347 -1.151 -21.789 1.00 85.94 107 SER A CA 1
ATOM 846 C C . SER A 1 107 ? 7.964 -1.697 -23.166 1.00 85.94 107 SER A C 1
ATOM 848 O O . SER A 1 107 ? 8.385 -2.783 -23.559 1.00 85.94 107 SER A O 1
ATOM 850 N N . LYS A 1 108 ? 7.166 -0.940 -23.918 1.00 85.50 108 LYS A N 1
ATOM 851 C CA . LYS A 1 108 ? 6.814 -1.227 -25.315 1.00 85.50 108 LYS A CA 1
ATOM 852 C C . LYS A 1 108 ? 7.176 -0.044 -26.197 1.00 85.50 108 LYS A C 1
ATOM 854 O O . LYS A 1 108 ? 7.128 1.097 -25.756 1.00 85.50 108 LYS A O 1
ATOM 859 N N . THR A 1 109 ? 7.487 -0.301 -27.462 1.00 87.12 109 THR A N 1
ATOM 860 C CA . THR A 1 109 ? 7.655 0.763 -28.456 1.00 87.12 109 THR A CA 1
ATOM 861 C C . THR A 1 109 ? 6.340 0.984 -29.188 1.00 87.12 109 THR A C 1
ATOM 863 O O . THR A 1 109 ? 5.839 0.085 -29.859 1.00 87.12 109 THR A O 1
ATOM 866 N N . VAL A 1 110 ? 5.792 2.191 -29.088 1.00 86.00 110 VAL A N 1
ATOM 867 C CA . VAL A 1 110 ? 4.611 2.625 -29.838 1.00 86.00 110 VAL A CA 1
ATOM 868 C C . VAL A 1 110 ? 5.013 3.852 -30.645 1.00 86.00 110 VAL A C 1
ATOM 870 O O . VAL A 1 110 ? 5.445 4.854 -30.082 1.00 86.00 110 VAL A O 1
ATOM 873 N N . ASN A 1 111 ? 4.920 3.767 -31.976 1.00 89.75 111 ASN A N 1
ATOM 874 C CA . ASN A 1 111 ? 5.308 4.843 -32.902 1.00 89.75 111 ASN A CA 1
ATOM 875 C C . ASN A 1 111 ? 6.738 5.380 -32.677 1.00 89.75 111 ASN A C 1
ATOM 877 O O . ASN A 1 111 ? 6.977 6.582 -32.745 1.00 89.75 111 ASN A O 1
ATOM 881 N N . GLY A 1 112 ? 7.690 4.493 -32.371 1.00 86.56 112 GLY A N 1
ATOM 882 C CA . GLY A 1 112 ? 9.090 4.862 -32.122 1.00 86.56 112 GLY A CA 1
ATOM 883 C C . GLY A 1 112 ? 9.375 5.446 -30.733 1.00 86.56 112 GLY A C 1
ATOM 884 O O . GLY A 1 112 ? 10.537 5.662 -30.408 1.00 86.56 112 GLY A O 1
ATOM 885 N N . MET A 1 113 ? 8.357 5.649 -29.891 1.00 83.50 113 MET A N 1
ATOM 886 C CA . MET A 1 113 ? 8.526 6.072 -28.498 1.00 83.50 113 MET A CA 1
ATOM 887 C C . MET A 1 113 ? 8.386 4.886 -27.546 1.00 83.50 113 MET A C 1
ATOM 889 O O . MET A 1 113 ? 7.490 4.054 -27.699 1.00 83.50 113 MET A O 1
ATOM 893 N N . ALA A 1 114 ? 9.264 4.821 -26.546 1.00 80.38 114 ALA A N 1
ATOM 894 C CA . ALA A 1 114 ? 9.120 3.883 -25.442 1.00 80.38 114 ALA A CA 1
ATOM 895 C C . ALA A 1 114 ? 7.975 4.338 -24.523 1.00 80.38 114 ALA A C 1
ATOM 897 O O . ALA A 1 114 ? 7.956 5.477 -24.060 1.00 80.38 114 ALA A O 1
ATOM 898 N N . VAL A 1 115 ? 7.033 3.441 -24.256 1.00 86.56 115 VAL A N 1
ATOM 899 C CA . VAL A 1 115 ? 5.924 3.632 -23.320 1.00 86.56 115 VAL A CA 1
ATOM 900 C C . VAL A 1 115 ? 5.946 2.526 -22.274 1.00 86.56 115 VAL A C 1
ATOM 902 O O . VAL A 1 115 ? 6.203 1.367 -22.595 1.00 86.56 115 VAL A O 1
ATOM 905 N N . MET A 1 116 ? 5.664 2.881 -21.023 1.00 83.69 116 MET A N 1
ATOM 906 C CA . MET A 1 116 ? 5.455 1.905 -19.956 1.00 83.69 116 MET A CA 1
ATOM 907 C C . MET A 1 116 ? 3.998 1.456 -19.981 1.00 83.69 116 MET A C 1
ATOM 909 O O . MET A 1 116 ? 3.091 2.287 -19.987 1.00 83.69 116 MET A O 1
ATOM 913 N N . VAL A 1 117 ? 3.772 0.147 -20.008 1.00 85.94 117 VAL A N 1
ATOM 914 C CA . VAL A 1 117 ? 2.439 -0.451 -19.937 1.00 85.94 117 VAL A CA 1
ATOM 915 C C . VAL A 1 117 ? 2.316 -1.302 -18.686 1.00 85.94 117 VAL A C 1
ATOM 917 O O . VAL A 1 117 ? 3.249 -2.021 -18.329 1.00 85.94 117 VAL A O 1
ATOM 920 N N . HIS A 1 118 ? 1.153 -1.234 -18.043 1.00 81.06 118 HIS A N 1
ATOM 921 C CA . HIS A 1 118 ? 0.823 -2.126 -16.942 1.00 81.06 118 HIS A CA 1
ATOM 922 C C . HIS A 1 118 ? 0.745 -3.577 -17.428 1.00 81.06 118 HIS A C 1
ATOM 924 O O . HIS A 1 118 ? 0.235 -3.839 -18.521 1.00 81.06 118 HIS A O 1
ATOM 930 N N . ALA A 1 119 ? 1.267 -4.502 -16.628 1.00 77.25 119 ALA A N 1
ATOM 931 C CA . ALA A 1 119 ? 1.214 -5.931 -16.881 1.00 77.25 119 ALA A CA 1
ATOM 932 C C . ALA A 1 119 ? 0.750 -6.652 -15.612 1.00 77.25 119 ALA A C 1
ATOM 934 O O . ALA A 1 119 ? 1.396 -6.571 -14.576 1.00 77.25 119 ALA A O 1
ATOM 935 N N . ASP A 1 120 ? -0.350 -7.399 -15.709 1.00 73.69 120 ASP A N 1
ATOM 936 C CA . ASP A 1 120 ? -0.898 -8.140 -14.565 1.00 73.69 120 ASP A CA 1
ATOM 937 C C . ASP A 1 120 ? -0.047 -9.373 -14.212 1.00 73.69 120 ASP A C 1
ATOM 939 O O . ASP A 1 120 ? -0.036 -9.836 -13.073 1.00 73.69 120 ASP A O 1
ATOM 943 N N . LYS A 1 121 ? 0.671 -9.922 -15.203 1.00 78.81 121 LYS A N 1
ATOM 944 C CA . LYS A 1 121 ? 1.544 -11.093 -15.066 1.00 78.81 121 LYS A CA 1
ATOM 945 C C . LYS A 1 121 ? 2.652 -11.116 -16.117 1.00 78.81 121 LYS A C 1
ATOM 947 O O . LYS A 1 121 ? 2.545 -10.475 -17.162 1.00 78.81 121 LYS A O 1
ATOM 952 N N . ILE A 1 122 ? 3.683 -11.916 -15.852 1.00 81.06 122 ILE A N 1
ATOM 953 C CA . ILE A 1 122 ? 4.707 -12.312 -16.825 1.00 81.06 122 ILE A CA 1
ATOM 954 C C . ILE A 1 122 ? 4.546 -13.796 -17.124 1.00 81.06 122 ILE A C 1
ATOM 956 O O . ILE A 1 122 ? 4.468 -14.618 -16.211 1.00 81.06 122 ILE A O 1
ATOM 960 N N . GLU A 1 123 ? 4.576 -14.140 -18.405 1.00 80.94 123 GLU A N 1
ATOM 961 C CA . GLU A 1 123 ? 4.674 -15.526 -18.846 1.00 80.94 123 GLU A CA 1
ATOM 962 C C . GLU A 1 123 ? 6.142 -15.896 -19.059 1.00 80.94 123 GLU A C 1
ATOM 964 O O . GLU A 1 123 ? 6.857 -15.253 -19.827 1.00 80.94 123 GLU A O 1
ATOM 969 N N . VAL A 1 124 ? 6.591 -16.952 -18.378 1.00 81.12 124 VAL A N 1
ATOM 970 C CA . VAL A 1 124 ? 7.902 -17.565 -18.613 1.00 81.12 124 VAL A CA 1
ATOM 971 C C . VAL A 1 124 ? 7.661 -18.900 -19.320 1.00 81.12 124 VAL A C 1
ATOM 973 O O . VAL A 1 124 ? 7.130 -19.821 -18.693 1.00 81.12 124 VAL A O 1
ATOM 976 N N . PRO A 1 125 ? 7.991 -19.032 -20.618 1.00 78.56 125 PRO A N 1
ATOM 977 C CA . PRO A 1 125 ? 7.786 -20.283 -21.339 1.00 78.56 125 PRO A CA 1
ATOM 978 C C . PRO A 1 125 ? 8.676 -21.398 -20.770 1.00 78.56 125 PRO A C 1
ATOM 980 O O . PRO A 1 125 ? 9.729 -21.138 -20.188 1.00 78.56 125 PRO A O 1
ATOM 983 N N . ALA A 1 126 ? 8.268 -22.658 -20.945 1.00 78.75 126 ALA A N 1
ATOM 984 C CA . ALA A 1 126 ? 9.035 -23.806 -20.463 1.00 78.75 126 ALA A CA 1
ATOM 985 C C . ALA A 1 126 ? 10.456 -23.819 -21.060 1.00 78.75 126 ALA A C 1
ATOM 987 O O . ALA A 1 126 ? 10.626 -23.749 -22.275 1.00 78.75 126 ALA A O 1
ATOM 988 N N . GLY A 1 127 ? 11.474 -23.896 -20.196 1.00 85.12 127 GLY A N 1
ATOM 989 C CA . GLY A 1 127 ? 12.886 -23.801 -20.593 1.00 85.12 127 GLY A CA 1
ATOM 990 C C . GLY A 1 127 ? 13.355 -22.389 -20.967 1.00 85.12 127 GLY A C 1
ATOM 991 O O . GLY A 1 127 ? 14.517 -22.216 -21.324 1.00 85.12 127 GLY A O 1
ATOM 992 N N . GLY A 1 128 ? 12.476 -21.390 -20.888 1.00 80.19 128 GLY A N 1
ATOM 993 C CA . GLY A 1 128 ? 12.798 -19.987 -21.099 1.00 80.19 128 GLY A CA 1
ATOM 994 C C . GLY A 1 128 ? 13.166 -19.257 -19.810 1.00 80.19 128 GLY A C 1
ATOM 995 O O . GLY A 1 128 ? 13.105 -19.796 -18.704 1.00 80.19 128 GLY A O 1
ATOM 996 N N . SER A 1 129 ? 13.520 -17.989 -19.973 1.00 77.38 129 SER A N 1
ATOM 997 C CA . SER A 1 129 ? 13.777 -17.043 -18.892 1.00 77.38 129 SER A CA 1
ATOM 998 C C . SER A 1 129 ? 13.019 -15.740 -19.147 1.00 77.38 129 SER A C 1
ATOM 1000 O O . SER A 1 129 ? 12.642 -15.434 -20.278 1.00 77.38 129 SER A O 1
ATOM 1002 N N . CYS A 1 130 ? 12.791 -14.969 -18.085 1.00 76.19 130 CYS A N 1
ATOM 1003 C CA . CYS A 1 130 ? 12.365 -13.578 -18.180 1.00 76.19 130 CYS A CA 1
ATOM 1004 C C . CYS A 1 130 ? 13.336 -12.717 -17.377 1.00 76.19 130 CYS A C 1
ATOM 1006 O O . CYS A 1 130 ? 13.704 -13.072 -16.258 1.00 76.19 130 CYS A O 1
ATOM 1008 N N . GLU A 1 131 ? 13.722 -11.581 -17.948 1.00 78.88 131 GLU A N 1
ATOM 1009 C CA . GLU A 1 131 ? 14.622 -10.617 -17.330 1.00 78.88 131 GLU A CA 1
ATOM 1010 C C . GLU A 1 131 ? 13.869 -9.333 -16.974 1.00 78.88 131 GLU A C 1
ATOM 1012 O O . GLU A 1 131 ? 13.028 -8.849 -17.739 1.00 78.88 131 GLU A O 1
ATOM 1017 N N . PHE A 1 132 ? 14.194 -8.785 -15.804 1.00 77.38 132 PHE A N 1
ATOM 1018 C CA . PHE A 1 132 ? 13.748 -7.469 -15.370 1.00 77.38 132 PHE A CA 1
ATOM 1019 C C . PHE A 1 132 ? 14.897 -6.480 -15.566 1.00 77.38 132 PHE A C 1
ATOM 1021 O O . PHE A 1 132 ? 15.881 -6.523 -14.829 1.00 77.38 132 PHE A O 1
ATOM 1028 N N . ALA A 1 133 ? 14.781 -5.609 -16.565 1.00 78.62 133 ALA A N 1
ATOM 1029 C CA . ALA A 1 133 ? 15.836 -4.682 -16.958 1.00 78.62 133 ALA A CA 1
ATOM 1030 C C . ALA A 1 133 ? 15.248 -3.377 -17.525 1.00 78.62 133 ALA A C 1
ATOM 1032 O O . ALA A 1 133 ? 14.127 -3.382 -18.052 1.00 78.62 133 ALA A O 1
ATOM 1033 N N . PRO A 1 134 ? 15.989 -2.252 -17.468 1.00 79.00 134 PRO A N 1
ATOM 1034 C CA . PRO A 1 134 ? 15.595 -1.020 -18.144 1.00 79.00 134 PRO A CA 1
ATOM 1035 C C . PRO A 1 134 ? 15.276 -1.272 -19.624 1.00 79.00 134 PRO A C 1
ATOM 1037 O O . PRO A 1 134 ? 16.040 -1.917 -20.335 1.00 79.00 134 PRO A O 1
ATOM 1040 N N . GLY A 1 135 ? 14.129 -0.774 -20.092 1.00 79.56 135 GLY A N 1
ATOM 1041 C CA . GLY A 1 135 ? 13.657 -1.027 -21.460 1.00 79.56 135 GLY A CA 1
ATOM 1042 C C . GLY A 1 135 ? 12.940 -2.370 -21.669 1.00 79.56 135 GLY A C 1
ATOM 1043 O O . GLY A 1 135 ? 12.423 -2.591 -22.760 1.00 79.56 135 GLY A O 1
ATOM 1044 N N . GLY A 1 136 ? 12.839 -3.217 -20.639 1.00 83.38 136 GLY A N 1
ATOM 1045 C CA . GLY A 1 136 ? 12.061 -4.459 -20.621 1.00 83.38 136 GLY A CA 1
ATOM 1046 C C . GLY A 1 136 ? 10.996 -4.469 -19.516 1.00 83.38 136 GLY A C 1
ATOM 1047 O O . GLY A 1 136 ? 10.295 -3.473 -19.303 1.00 83.38 136 GLY A O 1
ATOM 1048 N N . HIS A 1 137 ? 10.860 -5.597 -18.814 1.00 81.94 137 HIS A N 1
ATOM 1049 C CA . HIS A 1 137 ? 9.982 -5.705 -17.647 1.00 81.94 137 HIS A CA 1
ATOM 1050 C C . HIS A 1 137 ? 10.608 -5.031 -16.423 1.00 81.94 137 HIS A C 1
ATOM 1052 O O . HIS A 1 137 ? 11.817 -5.098 -16.215 1.00 81.94 137 HIS A O 1
ATOM 1058 N N . HIS A 1 138 ? 9.789 -4.389 -15.599 1.00 81.75 138 HIS A N 1
ATOM 1059 C CA . HIS A 1 138 ? 10.219 -3.770 -14.349 1.00 81.75 138 HIS A CA 1
ATOM 1060 C C . HIS A 1 138 ? 9.065 -3.741 -13.345 1.00 81.75 138 HIS A C 1
ATOM 1062 O O . HIS A 1 138 ? 7.898 -3.730 -13.727 1.00 81.75 138 HIS A O 1
ATOM 1068 N N . VAL A 1 139 ? 9.389 -3.732 -12.054 1.00 79.44 139 VAL A N 1
ATOM 1069 C CA . VAL A 1 139 ? 8.406 -3.528 -10.985 1.00 79.44 139 VAL A CA 1
ATOM 1070 C C . VAL A 1 139 ? 8.520 -2.088 -10.512 1.00 79.44 139 VAL A C 1
ATOM 1072 O O . VAL A 1 139 ? 9.608 -1.631 -10.164 1.00 79.44 139 VAL A O 1
ATOM 1075 N N . MET A 1 140 ? 7.405 -1.370 -10.511 1.00 78.31 140 MET A N 1
ATOM 1076 C CA . MET A 1 140 ? 7.305 -0.030 -9.959 1.00 78.31 140 MET A CA 1
ATOM 1077 C C . MET A 1 140 ? 6.699 -0.104 -8.559 1.00 78.31 140 MET A C 1
ATOM 1079 O O . MET A 1 140 ? 5.649 -0.711 -8.356 1.00 78.31 140 MET A O 1
ATOM 1083 N N . HIS A 1 141 ? 7.338 0.560 -7.601 1.00 76.00 141 HIS A N 1
ATOM 1084 C CA . HIS A 1 141 ? 6.765 0.816 -6.286 1.00 76.00 141 HIS A CA 1
ATOM 1085 C C . HIS A 1 141 ? 6.704 2.333 -6.085 1.00 76.00 141 HIS A C 1
ATOM 1087 O O . HIS A 1 141 ? 7.725 2.962 -5.827 1.00 76.00 141 HIS A O 1
ATOM 1093 N N . GLU A 1 142 ? 5.523 2.934 -6.254 1.00 67.88 142 GLU A N 1
ATOM 1094 C CA . GLU A 1 142 ? 5.384 4.403 -6.266 1.00 67.88 142 GLU A CA 1
ATOM 1095 C C . GLU A 1 142 ? 5.623 5.039 -4.892 1.00 67.88 142 GLU A C 1
ATOM 1097 O O . GLU A 1 142 ? 6.232 6.103 -4.795 1.00 67.88 142 GLU A O 1
ATOM 1102 N N . LYS A 1 143 ? 5.155 4.383 -3.825 1.00 67.44 143 LYS A N 1
ATOM 1103 C CA . LYS A 1 143 ? 5.301 4.843 -2.441 1.00 67.44 143 LYS A CA 1
ATOM 1104 C C . LYS A 1 143 ? 5.717 3.686 -1.529 1.00 67.44 143 LYS A C 1
ATOM 1106 O O . LYS A 1 143 ? 4.850 3.024 -0.967 1.00 67.44 143 LYS A O 1
ATOM 1111 N N . PRO A 1 144 ? 7.016 3.367 -1.425 1.00 65.19 144 PRO A N 1
ATOM 1112 C CA . PRO A 1 144 ? 7.470 2.386 -0.448 1.00 65.19 144 PRO A CA 1
ATOM 1113 C C . PRO A 1 144 ? 7.148 2.878 0.969 1.00 65.19 144 PRO A C 1
ATOM 1115 O O . PRO A 1 144 ? 7.311 4.058 1.271 1.00 65.19 144 PRO A O 1
ATOM 1118 N N . ALA A 1 145 ? 6.710 1.965 1.843 1.00 64.81 145 ALA A N 1
ATOM 1119 C CA . ALA A 1 145 ? 6.306 2.274 3.223 1.00 64.81 145 ALA A CA 1
ATOM 1120 C C . ALA A 1 145 ? 7.441 2.864 4.089 1.00 64.81 145 ALA A C 1
ATOM 1122 O O . ALA A 1 145 ? 7.202 3.401 5.169 1.00 64.81 145 ALA A O 1
ATOM 1123 N N . SER A 1 146 ? 8.683 2.752 3.621 1.00 68.38 146 SER A N 1
ATOM 1124 C CA . SER A 1 146 ? 9.875 3.335 4.223 1.00 68.38 146 SER A CA 1
ATOM 1125 C C . SER A 1 146 ? 10.789 3.897 3.138 1.00 68.38 146 SER A C 1
ATOM 1127 O O . SER A 1 146 ? 10.871 3.346 2.038 1.00 68.38 146 SER A O 1
ATOM 1129 N N . THR A 1 147 ? 11.522 4.961 3.459 1.00 77.00 147 THR A N 1
ATOM 1130 C CA . THR A 1 147 ? 12.545 5.525 2.571 1.00 77.00 147 THR A CA 1
ATOM 1131 C C . THR A 1 147 ? 13.613 4.482 2.256 1.00 77.00 147 THR A C 1
ATOM 1133 O O . THR A 1 147 ? 14.280 3.999 3.166 1.00 77.00 147 THR A O 1
ATOM 1136 N N . LEU A 1 148 ? 13.801 4.173 0.973 1.00 79.81 148 LEU A N 1
ATOM 1137 C CA . LEU A 1 148 ? 14.826 3.238 0.507 1.00 79.81 148 LEU A CA 1
ATOM 1138 C C . LEU A 1 148 ? 16.199 3.917 0.486 1.00 79.81 1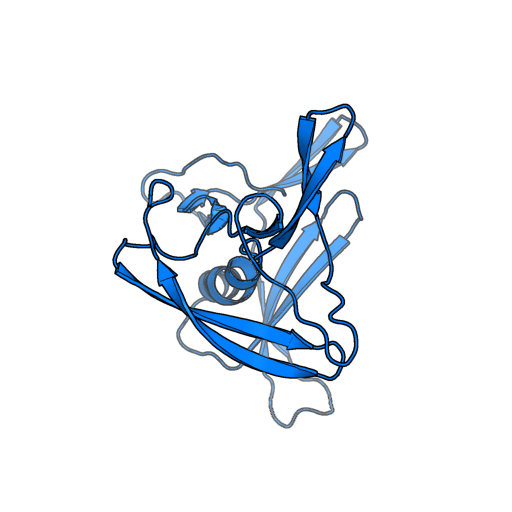48 LEU A C 1
ATOM 1140 O O . LEU A 1 148 ? 16.328 4.999 -0.091 1.00 79.81 148 LEU A O 1
ATOM 1144 N N . GLN A 1 149 ? 17.223 3.290 1.068 1.00 82.56 149 GLN A N 1
ATOM 1145 C CA . GLN A 1 149 ? 18.603 3.782 0.996 1.00 82.56 149 GLN A CA 1
ATOM 1146 C C . GLN A 1 149 ? 19.428 2.983 -0.018 1.00 82.56 149 GLN A C 1
ATOM 1148 O O . GLN A 1 149 ? 19.329 1.761 -0.113 1.00 82.56 149 GLN A O 1
ATOM 1153 N N . ILE A 1 150 ? 20.296 3.665 -0.768 1.00 87.25 150 ILE A N 1
ATOM 1154 C CA . ILE A 1 150 ? 21.244 2.995 -1.671 1.00 87.25 150 ILE A CA 1
ATOM 1155 C C . ILE A 1 150 ? 22.160 2.075 -0.853 1.00 87.25 150 ILE A C 1
ATOM 1157 O O . ILE A 1 150 ? 22.719 2.486 0.161 1.00 87.25 150 ILE A O 1
ATOM 1161 N N . GLY A 1 151 ? 22.336 0.839 -1.321 1.00 85.31 151 GLY A N 1
ATOM 1162 C CA . GLY A 1 151 ? 23.124 -0.193 -0.647 1.00 85.31 151 GLY A CA 1
ATOM 1163 C C . GLY A 1 151 ? 22.316 -1.070 0.312 1.00 85.31 151 GLY A C 1
ATOM 1164 O O . GLY A 1 151 ? 22.799 -2.138 0.686 1.00 85.31 151 GLY A O 1
ATOM 1165 N N . GLU A 1 152 ? 21.083 -0.688 0.660 1.00 87.38 152 GLU A N 1
ATOM 1166 C CA . GLU A 1 152 ? 20.162 -1.593 1.347 1.00 87.38 152 GLU A CA 1
ATOM 1167 C C . GLU A 1 152 ? 19.746 -2.741 0.435 1.00 87.38 152 GLU A C 1
ATOM 1169 O O . GLU A 1 152 ? 19.839 -2.677 -0.791 1.00 87.38 152 GLU A O 1
ATOM 1174 N N . THR A 1 153 ? 19.282 -3.819 1.049 1.00 80.81 153 THR A N 1
ATOM 1175 C CA . THR A 1 153 ? 18.736 -4.969 0.343 1.00 80.81 153 THR A CA 1
ATOM 1176 C C . THR A 1 153 ? 17.337 -5.232 0.867 1.00 80.81 153 THR A C 1
ATOM 1178 O O . THR A 1 153 ? 17.129 -5.274 2.078 1.00 80.81 153 THR A O 1
ATOM 1181 N N . LEU A 1 154 ? 16.383 -5.384 -0.048 1.00 77.38 154 LEU A N 1
ATOM 1182 C CA . LEU A 1 154 ? 14.994 -5.675 0.266 1.00 77.38 154 LEU A CA 1
ATOM 1183 C C . LEU A 1 154 ? 14.570 -7.006 -0.350 1.00 77.38 154 LEU A C 1
ATOM 1185 O O . LEU A 1 154 ? 14.840 -7.234 -1.531 1.00 77.38 154 LEU A O 1
ATOM 1189 N N . PRO A 1 155 ? 13.866 -7.866 0.401 1.00 78.31 155 PRO A N 1
ATOM 1190 C CA . PRO A 1 155 ? 13.321 -9.086 -0.161 1.00 78.31 155 PRO A CA 1
ATOM 1191 C C . PRO A 1 155 ? 12.148 -8.751 -1.088 1.00 78.31 155 PRO A C 1
ATOM 1193 O O . PRO A 1 155 ? 11.188 -8.089 -0.691 1.00 78.31 155 PRO A O 1
ATOM 1196 N N . ILE A 1 156 ? 12.187 -9.262 -2.314 1.00 75.62 156 ILE A N 1
ATOM 1197 C CA . ILE A 1 156 ? 11.055 -9.274 -3.240 1.00 75.62 156 ILE A CA 1
ATOM 1198 C C . ILE A 1 156 ? 10.553 -10.706 -3.353 1.00 75.62 156 ILE A C 1
ATOM 1200 O O . ILE A 1 156 ? 11.326 -11.635 -3.582 1.00 75.62 156 ILE A O 1
ATOM 1204 N N . THR A 1 157 ? 9.241 -10.886 -3.201 1.00 76.62 157 THR A N 1
ATOM 1205 C CA . THR A 1 157 ? 8.591 -12.189 -3.367 1.00 76.62 157 THR A CA 1
ATOM 1206 C C . THR A 1 157 ? 7.715 -12.185 -4.608 1.00 76.62 157 THR A C 1
ATOM 1208 O O . THR A 1 157 ? 6.800 -11.374 -4.726 1.00 76.62 157 THR A O 1
ATOM 1211 N N . LEU A 1 158 ? 7.982 -13.118 -5.518 1.00 74.38 158 LEU A N 1
ATOM 1212 C CA . LEU A 1 158 ? 7.182 -13.369 -6.709 1.00 74.38 158 LEU A CA 1
ATOM 1213 C C . LEU A 1 158 ? 6.318 -14.606 -6.483 1.00 74.38 158 LEU A C 1
ATOM 1215 O O . LEU A 1 158 ? 6.814 -15.652 -6.061 1.00 74.38 158 LEU A O 1
ATOM 1219 N N . TRP A 1 159 ? 5.031 -14.489 -6.790 1.00 76.44 159 TRP A N 1
ATOM 1220 C CA . TRP A 1 159 ? 4.061 -15.570 -6.662 1.00 76.44 159 TRP A CA 1
ATOM 1221 C C . TRP A 1 159 ? 3.665 -16.080 -8.044 1.00 76.44 159 TRP A C 1
ATOM 1223 O O . TRP A 1 159 ? 3.328 -15.302 -8.932 1.00 76.44 159 TRP A O 1
ATOM 1233 N N . SER A 1 160 ? 3.705 -17.396 -8.226 1.00 75.44 160 SER A N 1
ATOM 1234 C CA . SER A 1 160 ? 3.137 -18.050 -9.409 1.00 75.44 160 SER A CA 1
ATOM 1235 C C . SER A 1 160 ? 1.626 -18.238 -9.263 1.00 75.44 160 SER A C 1
ATOM 1237 O O . SER A 1 160 ? 1.119 -18.351 -8.146 1.00 75.44 160 SER A O 1
ATOM 1239 N N . GLU A 1 161 ? 0.914 -18.378 -10.386 1.00 71.31 161 GLU A N 1
ATOM 1240 C CA . GLU A 1 161 ? -0.529 -18.685 -10.396 1.00 71.31 161 GLU A CA 1
ATOM 1241 C C . GLU A 1 161 ? -0.868 -19.992 -9.644 1.00 71.31 161 GLU A C 1
ATOM 1243 O O . GLU A 1 161 ? -1.974 -20.153 -9.141 1.00 71.31 161 GLU A O 1
ATOM 1248 N N . GLN A 1 162 ? 0.094 -20.913 -9.511 1.00 72.75 162 GLN A N 1
ATOM 1249 C CA . GLN A 1 162 ? -0.055 -22.176 -8.773 1.00 72.75 162 GLN A CA 1
ATOM 1250 C C . GLN A 1 162 ? 0.249 -22.046 -7.267 1.00 72.75 162 GLN A C 1
ATOM 1252 O O . GLN A 1 162 ? 0.322 -23.049 -6.561 1.00 72.75 162 GLN A O 1
ATOM 1257 N N . GLY A 1 163 ? 0.469 -20.827 -6.763 1.00 67.62 163 GLY A N 1
ATOM 1258 C CA . GLY A 1 163 ? 0.685 -20.553 -5.339 1.00 67.62 163 GLY A CA 1
ATOM 1259 C C . GLY A 1 163 ? 2.111 -20.794 -4.837 1.00 67.62 163 GLY A C 1
ATOM 1260 O O . GLY A 1 163 ? 2.373 -20.642 -3.646 1.00 67.62 163 GLY A O 1
ATOM 1261 N N . ARG A 1 164 ? 3.063 -21.137 -5.714 1.00 73.06 164 ARG A N 1
ATOM 1262 C CA . ARG A 1 164 ? 4.486 -21.192 -5.346 1.00 73.06 164 ARG A CA 1
ATOM 1263 C C . ARG A 1 164 ? 5.058 -19.779 -5.259 1.00 73.06 164 ARG A C 1
ATOM 1265 O O . ARG A 1 164 ? 4.921 -19.022 -6.221 1.00 73.06 164 ARG A O 1
ATOM 1272 N N . ALA A 1 165 ? 5.740 -19.479 -4.158 1.00 77.25 165 ALA A N 1
ATOM 1273 C CA . ALA A 1 165 ? 6.490 -18.246 -3.956 1.00 77.25 165 ALA A CA 1
ATOM 1274 C C . ALA A 1 165 ? 7.992 -18.457 -4.191 1.00 77.25 165 ALA A C 1
ATOM 1276 O O . ALA A 1 165 ? 8.549 -19.501 -3.838 1.00 77.25 165 ALA A O 1
ATOM 1277 N N . ILE A 1 166 ? 8.644 -17.451 -4.766 1.00 74.25 166 ILE A N 1
ATOM 1278 C CA . ILE A 1 166 ? 10.100 -17.330 -4.833 1.00 74.25 166 ILE A CA 1
ATOM 1279 C C . ILE A 1 166 ? 10.458 -15.982 -4.223 1.00 74.25 166 ILE A C 1
ATOM 1281 O O . ILE A 1 166 ? 10.000 -14.949 -4.708 1.00 74.25 166 ILE A O 1
ATOM 1285 N N . THR A 1 167 ? 11.274 -15.996 -3.175 1.00 79.19 167 THR A N 1
ATOM 1286 C CA . THR A 1 167 ? 11.802 -14.782 -2.550 1.00 79.19 167 THR A CA 1
ATOM 1287 C C . THR A 1 167 ? 13.253 -14.605 -2.960 1.00 79.19 167 THR A C 1
ATOM 1289 O O . THR A 1 167 ? 14.037 -15.551 -2.892 1.00 79.19 167 THR A O 1
ATOM 1292 N N . THR A 1 168 ? 13.602 -13.399 -3.393 1.00 73.75 168 THR A N 1
ATOM 1293 C CA . THR A 1 168 ? 14.975 -13.008 -3.698 1.00 73.75 168 THR A CA 1
ATOM 1294 C C . THR A 1 168 ? 15.286 -11.671 -3.058 1.00 73.75 168 THR A C 1
ATOM 1296 O O . THR A 1 168 ? 14.440 -10.783 -2.994 1.00 73.75 168 THR A O 1
ATOM 1299 N N . ASP A 1 169 ? 16.525 -11.524 -2.621 1.00 80.38 169 ASP A N 1
ATOM 1300 C CA . ASP A 1 169 ? 17.047 -10.281 -2.085 1.00 80.38 169 ASP A CA 1
ATOM 1301 C C . ASP A 1 169 ? 17.432 -9.338 -3.234 1.00 80.38 169 ASP A C 1
ATOM 1303 O O . ASP A 1 169 ? 18.182 -9.709 -4.140 1.00 80.38 169 ASP A O 1
ATOM 1307 N N . CYS A 1 170 ? 16.903 -8.116 -3.215 1.00 77.31 170 CYS A N 1
ATOM 1308 C CA . CYS A 1 170 ? 17.156 -7.087 -4.217 1.00 77.31 170 CYS A CA 1
ATOM 1309 C C . CYS A 1 170 ? 17.902 -5.912 -3.595 1.00 77.31 170 CYS A C 1
ATOM 1311 O O . CYS A 1 170 ? 17.384 -5.224 -2.717 1.00 77.31 170 CYS A O 1
ATOM 1313 N N . SER A 1 171 ? 19.118 -5.652 -4.073 1.00 83.44 171 SER A N 1
ATOM 1314 C CA . SER A 1 171 ? 19.882 -4.481 -3.647 1.00 83.44 171 SER A CA 1
ATOM 1315 C C . SER A 1 171 ? 19.315 -3.202 -4.259 1.00 83.44 171 SER A C 1
ATOM 1317 O O . SER A 1 171 ? 19.120 -3.117 -5.472 1.00 83.44 171 SER A O 1
ATOM 1319 N N . ILE A 1 172 ? 19.135 -2.182 -3.432 1.00 82.94 172 ILE A N 1
ATOM 1320 C CA . ILE A 1 172 ? 18.763 -0.835 -3.846 1.00 82.94 172 ILE A CA 1
ATOM 1321 C C . ILE A 1 172 ? 20.000 -0.137 -4.407 1.00 82.94 172 ILE A C 1
ATOM 1323 O O . ILE A 1 172 ? 21.026 -0.005 -3.735 1.00 82.94 172 ILE A O 1
ATOM 1327 N N . ARG A 1 173 ? 19.914 0.294 -5.666 1.00 80.94 173 ARG A N 1
ATOM 1328 C CA . ARG A 1 173 ? 21.011 0.929 -6.407 1.00 80.94 173 ARG A CA 1
ATOM 1329 C C . ARG A 1 173 ? 20.573 2.272 -6.976 1.00 80.94 173 ARG A C 1
ATOM 1331 O O . ARG A 1 173 ? 19.381 2.545 -7.100 1.00 80.94 173 ARG A O 1
ATOM 1338 N N . SER A 1 174 ? 21.552 3.103 -7.325 1.00 75.81 174 SER A N 1
ATOM 1339 C CA . SER A 1 174 ? 21.302 4.348 -8.049 1.00 75.81 174 SER A CA 1
ATOM 1340 C C . SER A 1 174 ? 20.728 4.037 -9.439 1.00 75.81 174 SER A C 1
ATOM 1342 O O . SER A 1 174 ? 21.137 3.075 -10.087 1.00 75.81 174 SER A O 1
ATOM 1344 N N . ALA A 1 175 ? 19.803 4.867 -9.926 1.00 64.56 175 ALA A N 1
ATOM 1345 C CA . ALA A 1 175 ? 19.289 4.746 -11.293 1.00 64.56 175 ALA A CA 1
ATOM 1346 C C . ALA A 1 175 ? 20.348 5.081 -12.368 1.00 64.56 175 ALA A C 1
ATOM 1348 O O . ALA A 1 175 ? 20.126 4.814 -13.546 1.00 64.56 175 ALA A O 1
ATOM 1349 N N . ALA A 1 176 ? 21.488 5.663 -11.975 1.00 58.09 176 ALA A N 1
ATOM 1350 C CA . ALA A 1 176 ? 22.569 6.085 -12.863 1.00 58.09 176 ALA A CA 1
ATOM 1351 C C . ALA A 1 176 ? 23.702 5.046 -13.007 1.00 58.09 176 ALA A C 1
ATOM 1353 O O . ALA A 1 176 ? 24.700 5.332 -13.668 1.00 58.09 176 ALA A O 1
ATOM 1354 N N . GLY A 1 177 ? 23.542 3.845 -12.440 1.00 44.34 177 GLY A N 1
ATOM 1355 C CA . GLY A 1 177 ? 24.617 2.857 -12.285 1.00 44.34 177 GLY A CA 1
ATOM 1356 C C . GLY A 1 177 ? 25.092 2.769 -10.845 1.00 44.34 177 GLY A C 1
ATOM 1357 O O . GLY A 1 177 ? 25.175 3.830 -10.181 1.00 44.34 177 GLY A O 1
#

Radius of gyration: 21.62 Å; chains: 1; bounding box: 52×45×56 Å

Sequence (177 aa):
MDASDVPLHGNQELKQFHGYYDHHCYLPLYVFCGKSMLACLLRLVSEFTYAVDSWDTPRRVITRLGYGNQGNNPRFIVTNIAGSDAATLYERLYCAQAEPAPMLHASKTVNGMAVMVHADKIEVPAGGSCEFAPGGHHVMHEKPASTLQIGETLPITLWSEQGRAITTDCSIRSAAG

Foldseek 3Di:
DQWDLDADDDCPPPWAAALVSRGTGFRWAFDDDVVRTPDTHGWDKDWDWDDDPPDPDIWIKIWTWHQDPVGTDIDIDTDPDPDDDRRCCCRVVPVVVVQPPWWKWFWDADPNDTDIDTDPDDDAPVVGDDDDDVNGIHIDRPDDSDDDDQQDWDWDWDADPVGDIDIDIHGHHDPVD

pLDDT: mean 71.36, std 10.66, range [42.72, 89.75]